Protein AF-A0A397W523-F1 (afdb_monomer_lite)

Radius of gyration: 17.06 Å; chains: 1; bounding box: 21×51×44 Å

Structure (mmCIF, N/CA/C/O backbone):
data_AF-A0A397W523-F1
#
_entry.id   AF-A0A397W523-F1
#
loop_
_atom_site.group_PDB
_atom_site.id
_atom_site.type_symbol
_atom_site.label_atom_id
_atom_site.label_alt_id
_atom_site.label_comp_id
_atom_site.label_asym_id
_atom_site.label_entity_id
_atom_site.label_seq_id
_atom_site.pdbx_PDB_ins_code
_atom_site.Cartn_x
_atom_site.Cartn_y
_atom_site.Cartn_z
_atom_site.occupancy
_atom_site.B_iso_or_equiv
_atom_site.auth_seq_id
_atom_site.auth_comp_id
_atom_site.auth_asym_id
_atom_site.auth_atom_id
_atom_site.pdbx_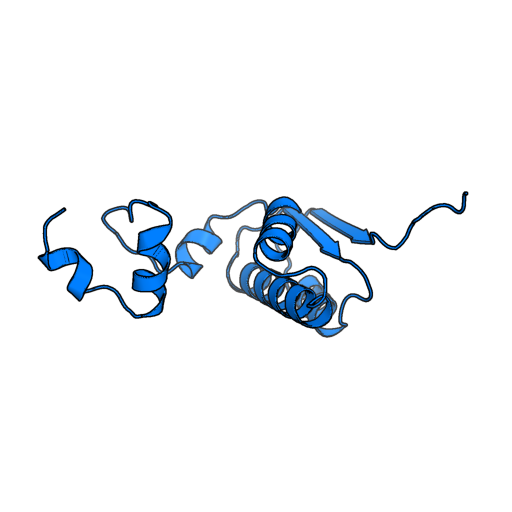PDB_model_num
ATOM 1 N N . MET A 1 1 ? -6.474 32.829 -1.416 1.00 52.38 1 MET A N 1
ATOM 2 C CA . MET A 1 1 ? -5.671 32.139 -0.385 1.00 52.38 1 MET A CA 1
ATOM 3 C C . MET A 1 1 ? -4.584 33.100 0.059 1.00 52.38 1 MET A C 1
ATOM 5 O O . MET A 1 1 ? -3.924 33.659 -0.805 1.00 52.38 1 MET A O 1
ATOM 9 N N . SER A 1 2 ? -4.479 33.400 1.352 1.00 46.62 2 SER A N 1
ATOM 10 C CA . SER A 1 2 ? -3.489 34.346 1.875 1.00 46.62 2 SER A CA 1
ATOM 11 C C . SER A 1 2 ? -2.079 33.748 1.785 1.00 46.62 2 SER A C 1
ATOM 13 O O . SER A 1 2 ? -1.859 32.598 2.157 1.00 46.62 2 SER A O 1
ATOM 15 N N . TYR A 1 3 ? -1.119 34.539 1.300 1.00 51.06 3 TYR A N 1
ATOM 16 C CA . TYR A 1 3 ? 0.283 34.157 1.052 1.00 51.06 3 TYR A CA 1
ATOM 17 C C . TYR A 1 3 ? 1.028 33.577 2.269 1.00 51.06 3 TYR A C 1
ATOM 19 O O . TYR A 1 3 ? 2.071 32.953 2.119 1.00 51.06 3 TYR A O 1
ATOM 27 N N . GLN A 1 4 ? 0.473 33.744 3.467 1.00 55.03 4 GLN A N 1
ATOM 28 C CA . GLN A 1 4 ? 1.054 33.310 4.735 1.00 55.03 4 GLN A CA 1
ATOM 29 C C . GLN A 1 4 ? 0.939 31.794 4.982 1.00 55.03 4 GLN A C 1
ATOM 31 O O . GLN A 1 4 ? 1.660 31.259 5.814 1.00 55.03 4 GLN A O 1
ATOM 36 N N . TYR A 1 5 ? 0.052 31.101 4.257 1.00 57.91 5 TYR A N 1
ATOM 37 C CA . TYR A 1 5 ? -0.195 29.662 4.418 1.00 57.91 5 TYR A CA 1
ATOM 38 C C . TYR A 1 5 ? 0.798 28.778 3.643 1.00 57.91 5 TYR A C 1
ATOM 40 O O . TYR A 1 5 ? 1.108 27.668 4.060 1.00 57.91 5 TYR A O 1
ATOM 48 N N . ILE A 1 6 ? 1.322 29.271 2.516 1.00 55.12 6 ILE A N 1
ATOM 49 C CA . ILE A 1 6 ? 2.213 28.490 1.640 1.00 55.12 6 ILE A CA 1
ATOM 50 C C . ILE A 1 6 ? 3.606 28.342 2.271 1.00 55.12 6 ILE A C 1
ATOM 52 O O . ILE A 1 6 ? 4.236 27.300 2.134 1.00 55.12 6 ILE A O 1
ATOM 56 N N . SER A 1 7 ? 4.068 29.344 3.026 1.00 61.16 7 SER A N 1
ATOM 57 C CA . SER A 1 7 ? 5.392 29.338 3.666 1.00 61.16 7 SER A CA 1
ATOM 58 C C . SER A 1 7 ? 5.520 28.395 4.867 1.00 61.16 7 SER A C 1
ATOM 60 O O . SER A 1 7 ? 6.625 28.205 5.362 1.00 61.16 7 SER A O 1
ATOM 62 N N . THR A 1 8 ? 4.413 27.839 5.368 1.00 65.00 8 THR A N 1
ATOM 63 C CA . THR A 1 8 ? 4.420 26.864 6.473 1.00 65.00 8 THR A CA 1
ATOM 64 C C . THR A 1 8 ? 4.408 25.411 5.999 1.00 65.00 8 THR A C 1
ATOM 66 O O . THR A 1 8 ? 4.456 24.516 6.836 1.00 65.00 8 THR A O 1
ATOM 69 N N . LEU A 1 9 ? 4.326 25.179 4.685 1.00 60.97 9 LEU A N 1
ATOM 70 C CA . LEU A 1 9 ? 4.298 23.844 4.092 1.00 60.97 9 LEU A CA 1
ATOM 71 C C . LEU A 1 9 ? 5.719 23.297 3.935 1.00 60.97 9 LEU A C 1
ATOM 73 O O . LEU A 1 9 ? 6.596 24.008 3.437 1.00 60.97 9 LEU A O 1
ATOM 77 N N . ASN A 1 10 ? 5.932 22.038 4.313 1.00 75.06 10 ASN A N 1
ATOM 78 C CA . ASN A 1 10 ? 7.188 21.338 4.038 1.00 75.06 10 ASN A CA 1
ATOM 79 C C . ASN A 1 10 ? 7.308 20.944 2.551 1.00 75.06 10 ASN A C 1
ATOM 81 O O . ASN A 1 10 ? 6.343 21.039 1.789 1.00 75.06 10 ASN A O 1
ATOM 85 N N . ASP A 1 11 ? 8.494 20.492 2.140 1.00 69.38 11 ASP A N 1
ATOM 86 C CA . ASP A 1 11 ? 8.802 20.186 0.735 1.00 69.38 11 ASP A CA 1
ATOM 87 C C . ASP A 1 11 ? 7.847 19.144 0.117 1.00 69.38 11 ASP A C 1
ATOM 89 O O . ASP A 1 11 ? 7.507 19.228 -1.064 1.00 69.38 11 ASP A O 1
ATOM 93 N N . GLU A 1 12 ? 7.350 18.193 0.916 1.00 60.59 12 GLU A N 1
ATOM 94 C CA . GLU A 1 12 ? 6.394 17.170 0.471 1.00 60.59 12 GLU A CA 1
ATOM 95 C C . GLU A 1 12 ? 4.983 17.752 0.280 1.00 60.59 12 GLU A C 1
ATOM 97 O O . GLU A 1 12 ? 4.271 17.394 -0.657 1.00 60.59 12 GLU A O 1
ATOM 102 N N . GLU A 1 13 ? 4.575 18.683 1.140 1.00 61.44 13 GLU A N 1
ATOM 103 C CA . GLU A 1 13 ? 3.274 19.355 1.077 1.00 61.44 13 GLU A CA 1
ATOM 104 C C . GLU A 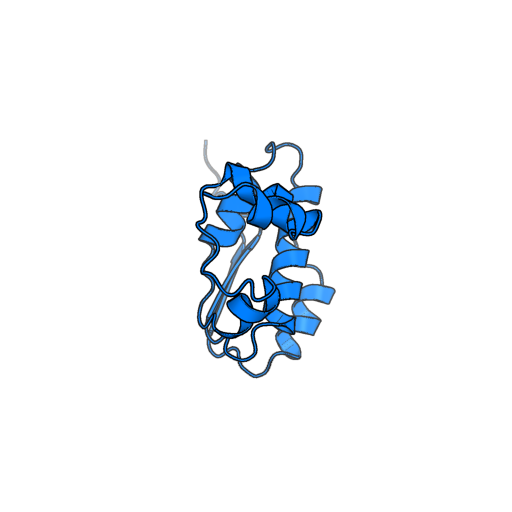1 13 ? 3.206 20.372 -0.068 1.00 61.44 13 GLU A C 1
ATOM 106 O O . GLU A 1 13 ? 2.166 20.514 -0.718 1.00 61.44 13 GLU A O 1
ATOM 111 N N . GLN A 1 14 ? 4.318 21.046 -0.371 1.00 66.06 14 GLN A N 1
ATOM 112 C CA . GLN A 1 14 ? 4.405 21.959 -1.512 1.00 66.06 14 GLN A CA 1
ATOM 113 C C . GLN A 1 14 ? 4.255 21.227 -2.851 1.00 66.06 14 GLN A C 1
ATOM 115 O O . GLN A 1 14 ? 3.646 21.765 -3.780 1.00 66.06 14 GLN A O 1
ATOM 120 N N . ALA A 1 15 ? 4.709 19.972 -2.936 1.00 66.38 15 ALA A N 1
ATOM 121 C CA . ALA A 1 15 ? 4.525 19.130 -4.116 1.00 66.38 15 ALA A CA 1
ATOM 122 C C . ALA A 1 15 ? 3.046 18.794 -4.405 1.00 66.38 15 ALA A C 1
ATOM 124 O O . ALA A 1 15 ? 2.722 18.389 -5.520 1.00 66.38 15 ALA A O 1
ATOM 125 N N . LEU A 1 16 ? 2.134 18.991 -3.439 1.00 58.88 16 LEU A N 1
ATOM 126 C CA . LEU A 1 16 ? 0.704 18.685 -3.582 1.00 58.88 16 LEU A CA 1
ATOM 127 C C . LEU A 1 16 ? -0.145 19.860 -4.109 1.00 58.88 16 LEU A C 1
ATOM 129 O O . LEU A 1 16 ? -1.274 19.653 -4.562 1.00 58.88 16 LEU A O 1
ATOM 133 N N . ILE A 1 17 ? 0.391 21.086 -4.110 1.00 62.09 17 ILE A N 1
ATOM 134 C CA . ILE A 1 17 ? -0.289 22.311 -4.580 1.00 62.09 17 ILE A CA 1
ATOM 135 C C . ILE A 1 17 ? -0.814 22.207 -6.033 1.00 62.09 17 ILE A C 1
ATOM 137 O O . ILE A 1 17 ? -1.945 22.643 -6.282 1.00 62.09 17 ILE A O 1
ATOM 141 N N . PRO A 1 18 ? -0.083 21.611 -7.000 1.00 61.19 18 PRO A N 1
ATOM 142 C CA . PRO A 1 18 ? -0.553 21.482 -8.383 1.00 61.19 18 PRO A CA 1
ATOM 143 C C . PRO A 1 18 ? -1.833 20.647 -8.530 1.00 61.19 18 PRO A C 1
ATOM 145 O O . PRO A 1 18 ? -2.581 20.828 -9.489 1.00 61.19 18 PRO A O 1
ATOM 148 N N . PHE A 1 19 ? -2.125 19.769 -7.565 1.00 61.97 19 PHE A N 1
ATOM 149 C CA . PHE A 1 19 ? -3.253 18.839 -7.623 1.00 61.97 19 PHE A CA 1
ATOM 150 C C . PHE A 1 19 ? -4.587 19.450 -7.155 1.00 61.97 19 PHE A C 1
ATOM 152 O O . PHE A 1 19 ? -5.597 18.750 -7.127 1.00 61.97 19 PHE A O 1
ATOM 159 N N . LYS A 1 20 ? -4.629 20.748 -6.797 1.00 55.59 20 LYS A N 1
ATOM 160 C CA . LYS A 1 20 ? -5.833 21.468 -6.311 1.00 55.59 20 LYS A CA 1
ATOM 161 C C . LYS A 1 20 ? -6.544 20.794 -5.129 1.00 55.59 20 LYS A C 1
ATOM 163 O O . LYS A 1 20 ? -7.731 21.029 -4.893 1.00 55.59 20 LYS A O 1
ATOM 168 N N . ILE A 1 21 ? -5.834 19.972 -4.367 1.00 58.47 21 ILE A N 1
ATOM 169 C CA . ILE A 1 21 ? -6.351 19.437 -3.114 1.00 58.47 21 ILE A CA 1
ATOM 170 C C . ILE A 1 21 ? -6.367 20.620 -2.152 1.00 58.47 21 ILE A C 1
ATOM 172 O O . ILE A 1 21 ? -5.305 21.128 -1.820 1.00 58.47 21 ILE A O 1
ATOM 176 N N . ASN A 1 22 ? -7.546 21.109 -1.753 1.00 53.44 22 ASN A N 1
ATOM 177 C CA . ASN A 1 22 ? -7.638 22.112 -0.692 1.00 53.44 22 ASN A CA 1
ATOM 178 C C . ASN A 1 22 ? -7.202 21.425 0.606 1.00 53.44 22 ASN A C 1
ATOM 180 O O . ASN A 1 22 ? -7.960 20.581 1.101 1.00 53.44 22 ASN A O 1
ATOM 184 N N . PRO A 1 23 ? -6.026 21.742 1.172 1.00 53.06 23 PRO A N 1
ATOM 185 C CA . PRO A 1 23 ? -5.706 21.237 2.487 1.00 53.06 23 PRO A CA 1
ATOM 186 C C . PRO A 1 23 ? -6.732 21.843 3.445 1.00 53.06 23 PRO A C 1
ATOM 188 O O . PRO A 1 23 ? -6.827 23.059 3.620 1.00 53.06 23 PRO A O 1
ATOM 191 N N . LEU A 1 24 ? -7.580 20.985 4.014 1.00 54.22 24 LEU A N 1
ATOM 192 C CA . LEU A 1 24 ? -8.413 21.352 5.151 1.00 54.22 24 LEU A CA 1
ATOM 193 C C . LEU A 1 24 ? -7.495 22.015 6.187 1.00 54.22 24 LEU A C 1
ATOM 195 O O . LEU A 1 24 ? -6.372 21.553 6.375 1.00 54.22 24 LEU A O 1
ATOM 199 N N . ASN A 1 25 ? -7.964 23.083 6.845 1.00 52.31 25 ASN A N 1
ATOM 200 C CA . ASN A 1 25 ? -7.213 23.968 7.764 1.00 52.31 25 ASN A CA 1
ATOM 201 C C . ASN A 1 25 ? -6.415 23.276 8.897 1.00 52.31 25 ASN A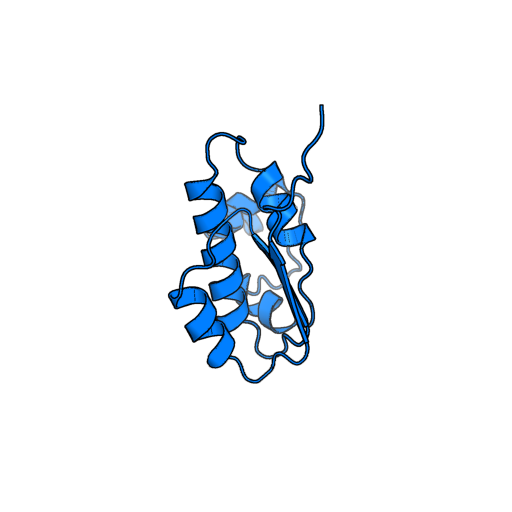 C 1
ATOM 203 O O . ASN A 1 25 ? -5.748 23.945 9.678 1.00 52.31 25 ASN A O 1
ATOM 207 N N . TYR A 1 26 ? -6.456 21.951 8.978 1.00 55.62 26 TYR A N 1
ATOM 208 C CA . TYR A 1 26 ? -5.590 21.115 9.783 1.00 55.62 26 TYR A CA 1
ATOM 209 C C . TYR A 1 26 ? -4.823 20.188 8.842 1.00 55.62 26 TYR A C 1
ATOM 211 O O . TYR A 1 26 ? -5.335 19.142 8.428 1.00 55.62 26 TYR A O 1
ATOM 219 N N . ILE A 1 27 ? -3.596 20.577 8.491 1.00 57.75 27 ILE A N 1
ATOM 220 C CA . ILE A 1 27 ? -2.673 19.684 7.793 1.00 57.75 27 ILE A CA 1
ATOM 221 C C . ILE A 1 27 ? -2.246 18.628 8.800 1.00 57.75 27 ILE A C 1
ATOM 223 O O . ILE A 1 27 ? -1.284 18.758 9.550 1.00 57.75 27 ILE A O 1
ATOM 227 N N . LYS A 1 28 ? -3.058 17.585 8.863 1.00 59.31 28 LYS A N 1
ATOM 228 C CA . LYS A 1 28 ? -2.621 16.305 9.359 1.00 59.31 28 LYS A CA 1
ATOM 229 C C . LYS A 1 28 ? -1.651 15.749 8.324 1.00 59.31 28 LYS A C 1
ATOM 231 O O . LYS A 1 28 ? -1.972 15.795 7.132 1.00 59.31 28 LYS A O 1
ATOM 23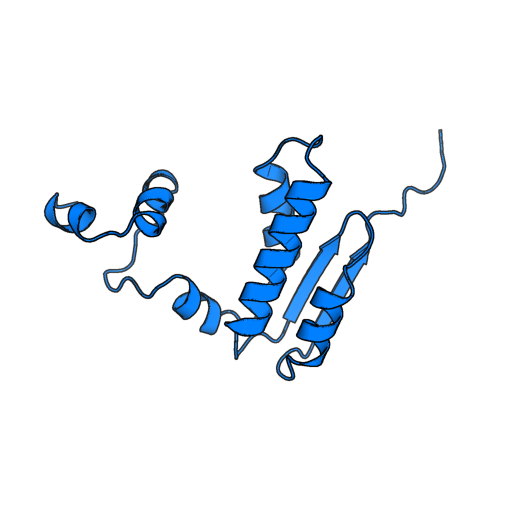6 N N . PRO A 1 29 ? -0.490 15.228 8.726 1.00 64.44 29 PRO A N 1
ATOM 237 C CA . PRO A 1 29 ? 0.402 14.595 7.774 1.00 64.44 29 PRO A CA 1
ATOM 238 C C . PRO A 1 29 ? -0.339 13.498 7.003 1.00 64.44 29 PRO A C 1
ATOM 240 O O . PRO A 1 29 ? -1.257 12.875 7.543 1.00 64.44 29 PRO A O 1
ATOM 243 N N . LEU A 1 30 ? 0.051 13.225 5.757 1.00 62.53 30 LEU A N 1
ATOM 244 C CA . LEU A 1 30 ? -0.629 12.252 4.887 1.00 62.53 30 LEU A CA 1
ATOM 245 C C . LEU A 1 30 ? -0.889 10.907 5.600 1.00 62.53 30 LEU A C 1
ATOM 247 O O . LEU A 1 30 ? -1.948 10.294 5.451 1.00 62.53 30 LEU A O 1
ATOM 251 N N . PHE A 1 31 ? 0.038 10.494 6.469 1.00 61.72 31 PHE A N 1
ATOM 252 C CA . PHE A 1 31 ? -0.084 9.293 7.291 1.00 61.72 31 PHE A CA 1
ATOM 253 C C . PHE A 1 31 ? -1.264 9.308 8.278 1.00 61.72 31 PHE A C 1
ATOM 255 O O . PHE A 1 31 ? -1.864 8.260 8.523 1.00 61.72 31 PHE A O 1
ATOM 262 N N . GLU A 1 32 ? -1.662 10.459 8.814 1.00 67.88 32 GLU A N 1
ATOM 263 C CA . GLU A 1 32 ? -2.850 10.564 9.663 1.00 67.88 32 GLU A CA 1
ATOM 264 C C . GLU A 1 32 ? -4.135 10.356 8.858 1.00 67.88 32 GLU A C 1
ATOM 266 O O . GLU A 1 32 ? -5.040 9.675 9.340 1.00 67.88 32 GLU A O 1
ATOM 271 N N . TYR A 1 33 ? -4.209 10.851 7.620 1.00 70.25 33 TYR A N 1
ATOM 272 C CA . TYR A 1 33 ? -5.359 10.589 6.751 1.00 70.25 33 TYR A CA 1
ATOM 273 C C . TYR A 1 33 ? -5.475 9.103 6.408 1.00 70.25 33 TYR A C 1
ATOM 275 O O . TYR A 1 33 ? -6.564 8.535 6.500 1.00 70.25 33 TYR A O 1
ATOM 283 N N . THR A 1 34 ? -4.345 8.437 6.141 1.00 72.88 34 THR A N 1
ATOM 284 C CA . THR A 1 34 ? -4.346 6.985 5.890 1.00 72.88 34 THR A CA 1
ATOM 285 C C . THR A 1 34 ? -4.841 6.166 7.086 1.00 72.88 34 THR A C 1
ATOM 287 O O . THR A 1 34 ? -5.388 5.082 6.908 1.00 72.88 34 THR A O 1
ATOM 290 N N . SER A 1 35 ? -4.752 6.692 8.314 1.00 76.12 35 SER A N 1
ATOM 291 C CA . SER A 1 35 ? -5.267 6.000 9.506 1.00 76.12 35 SER A CA 1
ATOM 292 C C . SER A 1 35 ? -6.794 5.828 9.507 1.00 76.12 35 SER A C 1
ATOM 294 O O . SER A 1 35 ? -7.314 4.928 10.176 1.00 76.12 35 SER A O 1
ATOM 296 N N . TYR A 1 36 ? -7.513 6.665 8.750 1.00 80.94 36 TYR A N 1
ATOM 297 C CA . TYR A 1 36 ? -8.961 6.573 8.563 1.00 80.94 36 TYR A CA 1
ATOM 298 C C . TYR A 1 36 ? -9.349 5.683 7.380 1.00 80.94 36 TYR A C 1
ATOM 300 O O . TYR A 1 36 ? -10.512 5.294 7.277 1.00 80.94 36 TYR A O 1
ATOM 308 N N . THR A 1 37 ? -8.397 5.336 6.510 1.00 85.56 37 THR A N 1
ATOM 309 C CA . THR A 1 37 ? -8.646 4.498 5.341 1.00 85.56 37 THR A CA 1
ATOM 310 C C . THR A 1 37 ? -9.041 3.091 5.775 1.00 85.56 37 THR A C 1
ATOM 312 O O . THR A 1 37 ? -8.280 2.377 6.429 1.00 85.56 37 THR A O 1
ATOM 315 N N . THR A 1 38 ? -10.251 2.684 5.397 1.00 89.62 38 THR A N 1
ATOM 316 C CA . THR A 1 38 ? -10.783 1.340 5.664 1.00 89.62 38 THR A CA 1
ATOM 317 C C . THR A 1 38 ? -10.661 0.409 4.466 1.00 89.62 38 THR A C 1
ATOM 319 O O . THR A 1 38 ? -10.637 -0.810 4.639 1.00 89.62 38 THR A O 1
ATOM 322 N N . SER A 1 39 ? -10.565 0.974 3.262 1.00 88.56 39 SER A N 1
ATOM 323 C CA . SER A 1 39 ? -10.519 0.238 2.007 1.00 88.56 39 SER A CA 1
ATOM 324 C C . SER A 1 39 ? -9.582 0.917 1.020 1.00 88.56 39 SER A C 1
ATOM 326 O O . SER A 1 39 ? -9.670 2.127 0.822 1.00 88.56 39 SER A O 1
ATOM 328 N N . VAL A 1 40 ? -8.725 0.130 0.373 1.00 88.00 40 VAL A N 1
ATOM 329 C CA . VAL A 1 40 ? -7.907 0.558 -0.767 1.00 88.00 40 VAL A CA 1
ATOM 330 C C . VAL A 1 40 ? -8.168 -0.394 -1.926 1.00 88.00 40 VAL A C 1
ATOM 332 O O . VAL A 1 40 ? -8.005 -1.606 -1.787 1.00 88.00 40 VAL A O 1
ATOM 335 N N . GLY A 1 41 ? -8.618 0.163 -3.050 1.00 88.00 41 GLY A N 1
ATOM 336 C CA . GLY A 1 41 ? -8.850 -0.571 -4.293 1.00 88.00 41 GLY A CA 1
ATOM 337 C C . GLY A 1 41 ? -7.635 -0.545 -5.222 1.00 88.00 41 GLY A C 1
ATOM 338 O O . GLY A 1 41 ? -6.708 0.241 -5.018 1.00 88.00 41 GLY A O 1
ATOM 339 N N . TYR A 1 42 ? -7.687 -1.344 -6.291 1.00 82.75 42 TYR A N 1
ATOM 340 C CA . TYR A 1 42 ? -6.621 -1.404 -7.298 1.00 82.75 42 TYR A CA 1
ATOM 341 C C . TYR A 1 42 ? -6.403 -0.067 -8.030 1.00 82.75 42 TYR A C 1
ATOM 343 O O . TYR A 1 42 ? -5.286 0.202 -8.454 1.00 82.75 42 TYR A O 1
ATOM 351 N N . TYR A 1 43 ? -7.412 0.814 -8.088 1.00 86.44 43 TYR A N 1
ATOM 352 C CA . TYR A 1 43 ? -7.314 2.134 -8.731 1.00 86.44 43 TYR A CA 1
ATOM 353 C C . TYR A 1 43 ? -6.171 3.009 -8.202 1.00 86.44 43 TYR A C 1
ATOM 355 O O . TYR A 1 43 ? -5.603 3.789 -8.957 1.00 86.44 43 TYR A O 1
ATOM 363 N N . LEU A 1 44 ? -5.804 2.882 -6.917 1.00 84.38 44 LEU A N 1
ATOM 364 C CA . LEU A 1 44 ? -4.658 3.619 -6.372 1.00 84.38 44 LEU A CA 1
ATOM 365 C C . LEU A 1 44 ? -3.352 3.203 -7.060 1.00 84.38 44 LEU A C 1
ATOM 367 O O . LEU A 1 44 ? -2.466 4.023 -7.257 1.00 84.38 44 LEU A O 1
ATOM 371 N N . LEU A 1 45 ? -3.228 1.921 -7.397 1.00 82.56 45 LEU A N 1
ATOM 372 C CA . LEU A 1 45 ? -2.034 1.344 -8.006 1.00 82.56 45 LEU A CA 1
ATOM 373 C C . LEU A 1 45 ? -2.057 1.473 -9.530 1.00 82.56 45 LEU A C 1
ATOM 375 O O . LEU A 1 45 ? -0.987 1.574 -10.127 1.00 82.56 45 LEU A O 1
ATOM 379 N N . ASP A 1 46 ? -3.242 1.499 -10.142 1.00 84.06 46 ASP A N 1
ATOM 380 C CA . ASP A 1 46 ? -3.420 1.866 -11.551 1.00 84.06 46 ASP A CA 1
ATOM 381 C C . ASP A 1 46 ? -3.006 3.333 -11.761 1.00 84.06 46 ASP A C 1
ATOM 383 O O . ASP A 1 46 ? -2.183 3.614 -12.621 1.00 84.06 46 ASP A O 1
ATOM 387 N N . GLY A 1 47 ? -3.412 4.247 -10.870 1.00 85.62 47 GLY A N 1
ATOM 388 C CA . GLY A 1 47 ? -2.979 5.648 -10.934 1.00 85.62 47 GLY A CA 1
ATOM 389 C C . GLY A 1 47 ? -1.465 5.850 -10.779 1.00 85.62 47 GLY A C 1
ATOM 390 O O . GLY A 1 47 ? -0.923 6.826 -11.281 1.00 85.62 47 GLY A O 1
ATOM 391 N N . VAL A 1 48 ? -0.749 4.926 -10.120 1.00 84.88 48 VAL A N 1
ATOM 392 C CA . VAL A 1 48 ? 0.728 4.935 -10.116 1.00 84.88 48 VAL A CA 1
ATOM 393 C C . VAL A 1 48 ? 1.269 4.613 -11.503 1.00 84.88 48 VAL A C 1
ATOM 395 O O . VAL A 1 48 ? 2.248 5.218 -11.911 1.00 84.88 48 VAL A O 1
ATOM 398 N N . GLN A 1 49 ? 0.656 3.678 -12.223 1.00 84.31 49 GLN A N 1
ATOM 399 C CA . GLN A 1 49 ? 1.073 3.346 -13.582 1.00 84.31 49 GLN A CA 1
ATOM 400 C C . GLN A 1 49 ? 0.781 4.492 -14.549 1.00 84.31 49 GLN A C 1
ATOM 402 O O . GLN A 1 49 ? 1.650 4.808 -15.345 1.00 84.31 49 GLN A O 1
ATOM 407 N N . ASP A 1 50 ? -0.345 5.192 -14.397 1.00 85.62 50 ASP A N 1
ATOM 408 C CA . ASP A 1 50 ? -0.660 6.379 -15.209 1.00 85.62 50 ASP A CA 1
ATOM 409 C C . ASP A 1 50 ? 0.352 7.530 -15.025 1.00 85.62 50 ASP A C 1
ATOM 411 O O . ASP A 1 50 ? 0.489 8.394 -15.890 1.00 85.62 50 ASP A O 1
ATOM 415 N N . LEU A 1 51 ? 1.055 7.570 -13.885 1.00 86.38 51 LEU A N 1
ATOM 416 C CA . LEU A 1 51 ? 2.060 8.592 -13.575 1.00 86.38 51 LEU A CA 1
ATOM 417 C C . LEU A 1 51 ? 3.432 8.323 -14.208 1.00 86.38 51 LEU A C 1
ATOM 419 O O . LEU A 1 51 ? 4.258 9.237 -14.249 1.00 86.38 51 LEU A O 1
ATOM 423 N N . PHE A 1 52 ? 3.699 7.100 -14.665 1.00 82.50 52 PHE A N 1
ATOM 424 C CA . PHE A 1 52 ? 5.006 6.691 -15.179 1.00 82.50 52 PHE A CA 1
ATOM 425 C C . PHE A 1 52 ? 4.888 6.124 -16.595 1.00 82.50 52 PHE A C 1
ATOM 427 O O . PHE A 1 52 ? 3.824 5.704 -17.034 1.00 82.50 52 PHE A O 1
ATOM 434 N N . SER A 1 53 ? 5.996 6.133 -17.334 1.00 77.44 53 SER A N 1
ATOM 435 C CA . SER A 1 53 ? 6.032 5.512 -18.658 1.00 77.44 53 SER A CA 1
ATOM 436 C C . SER A 1 53 ? 6.001 3.981 -18.535 1.00 77.44 53 SER A C 1
ATOM 438 O O . SER A 1 53 ? 6.509 3.428 -17.558 1.00 77.44 53 SER A O 1
ATOM 440 N N . GLU A 1 54 ? 5.415 3.277 -19.510 1.00 68.06 54 GLU A N 1
ATOM 441 C CA . GLU A 1 54 ? 5.284 1.806 -19.469 1.00 68.06 54 GLU A CA 1
ATOM 442 C C . GLU A 1 54 ? 6.640 1.074 -19.402 1.00 68.06 54 GLU A C 1
ATOM 444 O O . GLU A 1 54 ? 6.721 -0.035 -18.870 1.00 68.06 54 GLU A O 1
ATOM 449 N N . GLU A 1 55 ? 7.719 1.715 -19.864 1.00 71.00 55 GLU A N 1
ATOM 450 C CA . GLU A 1 55 ? 9.086 1.176 -19.845 1.00 71.00 55 GLU A CA 1
ATOM 451 C C . GLU A 1 55 ? 9.675 1.069 -18.422 1.00 71.00 55 GLU A C 1
ATOM 453 O O . GLU A 1 55 ? 10.638 0.336 -18.188 1.00 71.00 55 GLU A O 1
ATOM 458 N N . ASP A 1 56 ? 9.056 1.722 -17.434 1.00 78.69 56 ASP A N 1
ATOM 459 C CA . ASP A 1 56 ? 9.535 1.803 -16.053 1.00 78.69 56 ASP A CA 1
ATOM 460 C C . ASP A 1 56 ? 8.900 0.751 -15.122 1.00 78.69 56 ASP A C 1
ATOM 462 O O . ASP A 1 56 ? 8.719 0.978 -13.921 1.00 78.69 56 ASP A O 1
ATOM 466 N N . THR A 1 57 ? 8.569 -0.440 -15.630 1.00 77.44 57 THR A N 1
ATOM 467 C CA . THR A 1 57 ? 7.804 -1.473 -14.897 1.00 77.44 57 THR A CA 1
ATOM 468 C C . THR A 1 57 ? 8.413 -1.835 -13.532 1.00 77.44 57 THR A C 1
ATOM 470 O O . THR A 1 57 ? 7.702 -2.017 -12.539 1.00 77.44 57 THR A O 1
ATOM 473 N N . ILE A 1 58 ? 9.747 -1.911 -13.435 1.00 79.62 58 ILE A N 1
ATOM 474 C CA . ILE A 1 58 ? 10.455 -2.194 -12.170 1.00 79.62 58 ILE A CA 1
ATOM 475 C C . ILE A 1 58 ? 10.238 -1.062 -11.160 1.00 79.62 58 ILE A C 1
ATOM 477 O O . ILE A 1 58 ? 10.027 -1.312 -9.966 1.00 79.62 58 ILE A O 1
ATOM 481 N N . PHE A 1 59 ? 10.295 0.182 -11.632 1.00 82.19 59 PHE A N 1
ATOM 482 C CA . PHE A 1 59 ? 10.127 1.366 -10.805 1.00 82.19 59 PHE A CA 1
ATOM 483 C C . PHE A 1 59 ? 8.672 1.515 -10.350 1.00 82.19 59 PHE A C 1
ATOM 485 O O . PHE A 1 59 ? 8.427 1.653 -9.150 1.00 82.19 59 PHE A O 1
ATOM 492 N N . ILE A 1 60 ? 7.709 1.350 -11.262 1.00 83.81 60 ILE A N 1
ATOM 493 C CA . ILE A 1 60 ? 6.270 1.314 -10.961 1.00 83.81 60 ILE A CA 1
ATOM 494 C C . ILE A 1 60 ? 5.991 0.283 -9.866 1.00 83.81 60 ILE A C 1
ATOM 496 O O . ILE A 1 60 ? 5.381 0.594 -8.839 1.00 83.81 60 ILE A O 1
ATOM 500 N N . ASN A 1 61 ? 6.529 -0.929 -10.008 1.00 79.56 61 ASN A N 1
ATOM 501 C CA . ASN A 1 61 ? 6.381 -1.975 -9.003 1.00 79.56 61 ASN A CA 1
ATOM 502 C C . ASN A 1 61 ? 7.047 -1.642 -7.664 1.00 79.56 61 ASN A C 1
ATOM 504 O O . ASN A 1 61 ? 6.561 -2.049 -6.601 1.00 79.56 61 ASN A O 1
ATOM 508 N N . ALA A 1 62 ? 8.149 -0.890 -7.665 1.00 82.62 62 ALA A N 1
ATOM 509 C CA . ALA A 1 62 ? 8.771 -0.393 -6.443 1.00 82.62 62 ALA A CA 1
ATOM 510 C C . ALA A 1 62 ? 7.924 0.658 -5.729 1.00 82.62 62 ALA A C 1
ATOM 512 O O . ALA A 1 62 ? 7.771 0.569 -4.504 1.00 82.62 62 ALA A O 1
ATOM 513 N N . VAL A 1 63 ? 7.317 1.579 -6.473 1.00 85.19 63 VAL A N 1
ATOM 514 C CA . VAL A 1 63 ? 6.390 2.574 -5.929 1.00 85.19 63 VAL A CA 1
ATOM 515 C C . VAL A 1 63 ? 5.138 1.887 -5.381 1.00 85.19 63 VAL A C 1
ATOM 517 O O . VAL A 1 63 ? 4.811 2.077 -4.208 1.00 85.19 63 VAL A O 1
ATOM 520 N N . ARG A 1 64 ? 4.507 0.990 -6.154 1.00 84.12 64 ARG A N 1
ATOM 521 C CA . ARG A 1 64 ? 3.351 0.182 -5.717 1.00 84.12 64 ARG A CA 1
ATOM 522 C C . ARG A 1 64 ? 3.646 -0.587 -4.426 1.00 84.12 64 ARG A C 1
ATOM 524 O O . ARG A 1 64 ? 2.904 -0.466 -3.452 1.00 84.12 64 ARG A O 1
ATOM 531 N N . CYS A 1 65 ? 4.764 -1.320 -4.368 1.00 81.12 65 CYS A N 1
ATOM 532 C CA . CYS A 1 65 ? 5.183 -2.043 -3.159 1.00 81.12 65 CYS A CA 1
ATOM 533 C C . CYS A 1 65 ? 5.380 -1.111 -1.955 1.00 81.12 65 CYS A C 1
ATOM 535 O O . CYS A 1 65 ? 5.003 -1.459 -0.834 1.00 81.12 65 CYS A O 1
ATOM 537 N N . SER A 1 66 ? 5.982 0.059 -2.171 1.00 84.50 66 SER A N 1
ATOM 538 C CA . SER A 1 66 ? 6.248 1.029 -1.105 1.00 84.50 66 SER A CA 1
ATOM 539 C C . SER A 1 66 ? 4.956 1.636 -0.562 1.00 84.50 66 SER A C 1
ATOM 541 O O . SER A 1 66 ? 4.800 1.728 0.655 1.00 84.50 66 SER A O 1
ATOM 543 N N . LEU A 1 67 ? 4.000 1.956 -1.437 1.00 85.69 67 LEU A N 1
ATOM 544 C CA . LEU A 1 67 ? 2.678 2.459 -1.058 1.00 85.69 67 LEU A CA 1
ATOM 545 C C . LEU A 1 67 ? 1.874 1.419 -0.287 1.00 85.69 67 LEU A C 1
ATOM 547 O O . LEU A 1 67 ? 1.366 1.722 0.790 1.00 85.69 67 LEU A O 1
ATOM 551 N N . VAL A 1 68 ? 1.819 0.179 -0.785 1.00 84.19 68 VAL A N 1
ATOM 552 C CA . VAL A 1 68 ? 1.192 -0.938 -0.065 1.00 84.19 68 VAL A CA 1
ATOM 553 C C . VAL A 1 68 ? 1.815 -1.067 1.319 1.00 84.19 68 VAL A C 1
ATOM 555 O O . VAL A 1 68 ? 1.105 -1.084 2.319 1.00 84.19 68 VAL A O 1
ATOM 558 N N . LYS A 1 69 ? 3.147 -1.087 1.413 1.00 83.00 69 LYS A N 1
ATOM 559 C CA . LYS A 1 69 ? 3.833 -1.202 2.700 1.00 83.00 69 LYS A CA 1
ATOM 560 C C . LYS A 1 69 ? 3.519 -0.038 3.640 1.00 83.00 69 LYS A C 1
ATOM 562 O O . LYS A 1 69 ? 3.324 -0.262 4.834 1.00 83.00 69 LYS A O 1
ATOM 567 N N . MET A 1 70 ? 3.493 1.188 3.126 1.00 84.62 70 MET A N 1
ATOM 568 C CA . MET A 1 70 ? 3.131 2.369 3.903 1.00 84.62 70 MET A CA 1
ATOM 569 C C . MET A 1 70 ? 1.712 2.219 4.456 1.00 84.62 70 MET A C 1
ATOM 571 O O . MET A 1 70 ? 1.539 2.299 5.669 1.00 84.62 70 MET A O 1
ATOM 575 N N . LEU A 1 71 ? 0.739 1.895 3.598 1.00 84.31 71 LEU A N 1
ATOM 576 C CA . LEU A 1 71 ? -0.656 1.672 3.978 1.00 84.31 71 LEU A CA 1
ATOM 577 C C . LEU A 1 71 ? -0.782 0.583 5.045 1.00 84.31 71 LEU A C 1
ATOM 579 O O . LEU A 1 71 ? -1.450 0.802 6.051 1.00 84.31 71 LEU A O 1
ATOM 583 N N . LEU A 1 72 ? -0.087 -0.545 4.880 1.00 82.50 72 LEU A N 1
ATOM 584 C CA . LEU A 1 72 ? -0.066 -1.635 5.858 1.00 82.50 72 LEU A CA 1
ATOM 585 C C . LEU A 1 72 ? 0.498 -1.210 7.217 1.00 82.50 72 LEU A C 1
ATOM 587 O O . LEU A 1 72 ? 0.050 -1.719 8.242 1.00 82.50 72 LEU A O 1
ATOM 591 N N . ARG A 1 73 ? 1.468 -0.290 7.247 1.00 81.50 73 ARG A N 1
ATOM 592 C CA . ARG A 1 73 ? 2.065 0.215 8.492 1.00 81.50 73 ARG A CA 1
ATOM 593 C C . ARG A 1 73 ? 1.210 1.273 9.179 1.00 81.50 73 ARG A C 1
ATOM 595 O O . ARG A 1 73 ? 1.155 1.296 10.406 1.00 81.50 73 ARG A O 1
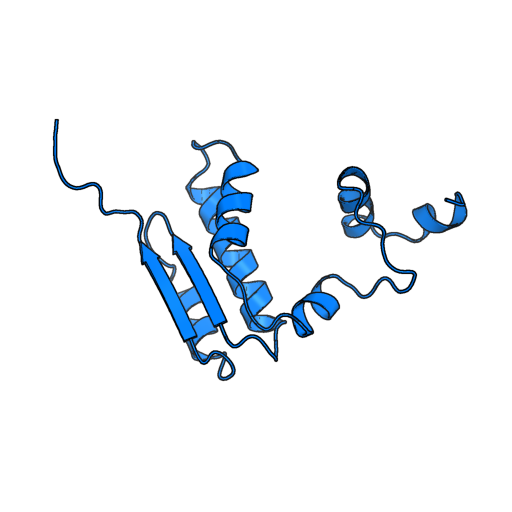ATOM 602 N N . THR A 1 74 ? 0.622 2.193 8.419 1.00 80.44 74 THR A N 1
ATOM 603 C CA . THR A 1 74 ? -0.028 3.393 8.971 1.00 80.44 74 THR A CA 1
ATOM 604 C C . THR A 1 74 ? -1.533 3.223 9.153 1.00 80.44 74 THR A C 1
ATOM 606 O O . THR A 1 74 ? -2.117 3.802 10.072 1.00 80.44 74 THR A O 1
ATOM 609 N N . SER A 1 75 ? -2.169 2.390 8.330 1.00 82.69 75 SER A N 1
ATOM 610 C CA . SER A 1 75 ? -3.626 2.276 8.263 1.00 82.69 75 SER A CA 1
ATOM 611 C C . SER A 1 75 ? -4.140 1.223 9.245 1.00 82.69 75 SER A C 1
ATOM 613 O O . SER A 1 75 ? -4.463 0.096 8.881 1.00 82.69 75 SER A O 1
ATOM 615 N N . ARG A 1 76 ? -4.255 1.598 10.524 1.00 81.81 76 ARG A N 1
ATOM 616 C CA . ARG A 1 76 ? -4.739 0.713 11.611 1.00 81.81 76 ARG A CA 1
ATOM 617 C C . ARG A 1 76 ? -6.199 0.264 11.468 1.00 81.81 76 ARG A C 1
ATOM 619 O O . ARG A 1 76 ? -6.663 -0.565 12.242 1.00 81.81 76 ARG A O 1
ATOM 626 N N . LYS A 1 77 ? -6.950 0.871 10.550 1.00 86.75 77 LYS A N 1
ATOM 627 C CA . LYS A 1 77 ? -8.360 0.558 10.280 1.00 86.75 77 LYS A CA 1
ATOM 628 C C . LYS A 1 77 ? -8.567 -0.068 8.905 1.00 86.75 77 LYS A C 1
ATOM 630 O O . LYS A 1 77 ? -9.718 -0.275 8.521 1.00 86.75 77 LYS A O 1
ATOM 635 N N . LEU A 1 78 ? -7.488 -0.358 8.176 1.00 88.00 78 LEU A N 1
ATOM 636 C CA . LEU A 1 78 ? -7.566 -0.954 6.851 1.00 88.00 78 LEU A CA 1
ATOM 637 C C . LEU A 1 78 ? -8.099 -2.379 6.976 1.00 88.00 78 LEU A C 1
ATOM 639 O O . LEU A 1 78 ? -7.463 -3.232 7.594 1.00 88.00 78 LEU A O 1
ATOM 643 N N . LYS A 1 79 ? -9.283 -2.603 6.405 1.00 90.50 79 LYS A N 1
ATOM 644 C CA . LYS A 1 79 ? -9.979 -3.894 6.389 1.00 90.50 79 LYS A CA 1
ATOM 645 C C . LYS A 1 79 ? -9.900 -4.554 5.024 1.00 90.50 79 LYS A C 1
ATOM 647 O O . LYS A 1 79 ? -9.781 -5.771 4.954 1.00 90.50 79 LYS A O 1
ATOM 652 N N . ASN A 1 80 ? -9.962 -3.751 3.966 1.00 89.19 80 ASN A N 1
ATOM 653 C CA . ASN A 1 80 ? -9.995 -4.233 2.595 1.00 89.19 80 ASN A CA 1
ATOM 654 C C . ASN A 1 80 ? -8.798 -3.676 1.830 1.00 89.19 80 ASN A C 1
ATOM 656 O O . ASN A 1 80 ? -8.598 -2.461 1.778 1.00 89.19 80 ASN A O 1
ATOM 660 N N . LEU A 1 81 ? -8.018 -4.559 1.222 1.00 87.56 81 LEU A N 1
ATOM 661 C CA . LEU A 1 81 ? -6.885 -4.184 0.392 1.00 87.56 81 LEU A CA 1
ATOM 662 C C . LEU A 1 81 ? -6.932 -4.997 -0.899 1.00 87.56 81 LEU A C 1
ATOM 664 O O . LEU A 1 81 ? -6.841 -6.221 -0.873 1.00 87.56 81 LEU A O 1
ATOM 668 N N . THR A 1 82 ? -7.103 -4.310 -2.024 1.00 87.19 82 THR A N 1
ATOM 669 C CA . THR A 1 82 ? -7.023 -4.908 -3.359 1.00 87.19 82 THR A CA 1
ATOM 670 C C . THR A 1 82 ? -5.753 -4.425 -4.028 1.00 87.19 82 THR A C 1
ATOM 672 O O . THR A 1 82 ? -5.544 -3.220 -4.173 1.00 87.19 82 THR A O 1
ATOM 675 N N . ILE A 1 83 ? -4.897 -5.366 -4.400 1.00 82.94 83 ILE A N 1
ATOM 676 C CA . ILE A 1 83 ? -3.586 -5.100 -4.970 1.00 82.94 83 ILE A CA 1
ATOM 677 C C . ILE A 1 83 ? -3.516 -5.786 -6.323 1.00 82.94 83 ILE A C 1
ATOM 679 O O . ILE A 1 83 ? -3.867 -6.956 -6.446 1.00 82.94 83 ILE A O 1
ATOM 683 N N . ARG A 1 84 ? -3.034 -5.062 -7.324 1.00 79.94 84 ARG A N 1
ATOM 684 C CA . ARG A 1 84 ? -2.793 -5.599 -8.653 1.00 79.94 84 ARG A CA 1
ATOM 685 C C . ARG A 1 84 ? -1.313 -5.470 -8.968 1.00 79.94 84 ARG A C 1
ATOM 687 O O . ARG A 1 84 ? -0.742 -4.396 -8.772 1.00 79.94 84 ARG A O 1
ATOM 694 N N . PHE A 1 85 ? -0.710 -6.563 -9.415 1.00 73.06 85 PHE A N 1
ATOM 695 C CA . PHE A 1 85 ? 0.685 -6.589 -9.830 1.00 73.06 85 PHE A CA 1
ATOM 696 C C . PHE A 1 85 ? 0.825 -7.187 -11.225 1.00 73.06 85 PHE A C 1
ATOM 698 O O . PHE A 1 85 ? 0.168 -8.160 -11.594 1.00 73.06 85 PHE A O 1
ATOM 705 N N . ASP A 1 86 ? 1.739 -6.592 -11.965 1.00 69.50 86 ASP A N 1
ATOM 706 C CA . ASP A 1 86 ? 2.383 -7.091 -13.163 1.00 69.50 86 ASP A CA 1
ATOM 707 C C . ASP A 1 86 ? 3.699 -7.762 -12.736 1.00 69.50 86 ASP A C 1
ATOM 709 O O . ASP A 1 86 ? 4.759 -7.140 -12.673 1.00 69.50 86 ASP A O 1
ATOM 713 N N . GLY A 1 87 ? 3.626 -9.040 -12.343 1.00 65.50 87 GLY A N 1
ATOM 714 C CA . GLY A 1 87 ? 4.799 -9.833 -11.956 1.00 65.50 87 GLY A CA 1
ATOM 715 C C . GLY A 1 87 ? 4.837 -10.308 -10.500 1.00 65.50 87 GLY A C 1
ATOM 716 O O . GLY A 1 87 ? 3.816 -10.522 -9.847 1.00 65.50 87 GLY A O 1
ATOM 717 N N . VAL A 1 88 ? 6.048 -10.580 -9.999 1.00 63.25 88 VAL A N 1
ATOM 718 C CA . VAL A 1 88 ? 6.244 -11.294 -8.726 1.00 63.25 88 VAL A CA 1
ATOM 719 C C . VAL A 1 88 ? 6.096 -10.354 -7.532 1.00 63.25 88 VAL A C 1
ATOM 721 O O . VAL A 1 88 ? 6.848 -9.391 -7.362 1.00 63.25 88 VAL A O 1
ATOM 724 N N . ILE A 1 89 ? 5.175 -10.694 -6.633 1.00 65.94 89 ILE A N 1
ATOM 725 C CA . ILE A 1 89 ? 5.047 -10.038 -5.331 1.00 65.94 89 ILE A CA 1
ATOM 726 C C . ILE A 1 89 ? 6.285 -10.353 -4.507 1.00 65.94 89 ILE A C 1
ATOM 728 O O . ILE A 1 89 ? 6.572 -11.507 -4.202 1.00 65.94 89 ILE A O 1
ATOM 732 N N . ARG A 1 90 ? 7.019 -9.314 -4.107 1.00 65.75 90 ARG A N 1
ATOM 733 C CA . ARG A 1 90 ? 8.204 -9.491 -3.265 1.00 65.75 90 ARG A CA 1
ATOM 734 C C . ARG A 1 90 ? 7.814 -10.069 -1.902 1.00 65.75 90 ARG A C 1
ATOM 736 O O . ARG A 1 90 ? 6.971 -9.498 -1.210 1.00 65.75 90 ARG A O 1
ATOM 743 N N . ASP A 1 91 ? 8.538 -11.098 -1.458 1.00 65.69 91 ASP A N 1
ATOM 744 C CA . ASP A 1 91 ? 8.418 -11.747 -0.137 1.00 65.69 91 ASP A CA 1
ATOM 745 C C . ASP A 1 91 ? 8.290 -10.768 1.038 1.00 65.69 91 ASP A C 1
ATOM 747 O O . ASP A 1 91 ? 7.613 -11.028 2.034 1.00 65.69 91 ASP A O 1
ATOM 751 N N . LYS A 1 92 ? 8.953 -9.611 0.940 1.00 68.31 92 LYS A N 1
ATOM 752 C CA . LYS A 1 92 ? 8.915 -8.573 1.973 1.00 68.31 92 LYS A CA 1
ATOM 753 C C . LYS A 1 92 ? 7.521 -7.956 2.132 1.00 68.31 92 LYS A C 1
ATOM 755 O O . LYS A 1 92 ? 7.141 -7.651 3.256 1.00 68.31 92 LYS A O 1
ATOM 760 N N . THR A 1 93 ? 6.767 -7.794 1.046 1.00 68.69 93 THR A N 1
ATOM 761 C CA . THR A 1 93 ? 5.387 -7.282 1.069 1.00 68.69 93 THR A CA 1
ATOM 762 C C . THR A 1 93 ? 4.446 -8.310 1.693 1.00 68.69 93 THR A C 1
ATOM 764 O O . THR A 1 93 ? 3.625 -7.954 2.534 1.00 68.69 93 THR A O 1
ATOM 767 N N . ILE A 1 94 ? 4.642 -9.596 1.384 1.00 69.19 94 ILE A N 1
ATOM 768 C CA . ILE A 1 94 ? 3.891 -10.710 1.986 1.00 69.19 94 ILE A CA 1
ATOM 769 C C . ILE A 1 94 ? 4.111 -10.763 3.504 1.00 69.19 94 ILE A C 1
ATOM 771 O O . ILE A 1 94 ? 3.158 -10.874 4.268 1.00 69.19 94 ILE A O 1
ATOM 775 N N . LYS A 1 95 ? 5.353 -10.599 3.976 1.00 71.00 95 LYS A N 1
ATOM 776 C CA . LYS A 1 95 ? 5.645 -10.571 5.421 1.00 71.00 95 LYS A CA 1
ATOM 777 C C . LYS A 1 95 ? 4.939 -9.433 6.164 1.00 71.00 95 LYS A C 1
ATOM 779 O O . LYS A 1 95 ? 4.529 -9.627 7.304 1.00 71.00 95 LYS A O 1
ATOM 784 N N . GLU A 1 96 ? 4.816 -8.256 5.552 1.00 71.25 96 GLU A N 1
ATOM 785 C CA . GLU A 1 96 ? 4.095 -7.126 6.158 1.00 71.25 96 GLU A CA 1
ATOM 786 C C . GLU A 1 96 ? 2.576 -7.350 6.134 1.00 71.25 96 GLU A C 1
ATOM 788 O O . GLU A 1 96 ? 1.906 -7.008 7.105 1.00 71.25 96 GLU A O 1
ATOM 793 N N . LEU A 1 97 ? 2.044 -7.998 5.088 1.00 73.12 97 LEU A N 1
ATOM 794 C CA . LEU A 1 97 ? 0.645 -8.443 5.046 1.00 73.12 97 LEU A CA 1
ATOM 795 C C . LEU A 1 97 ? 0.339 -9.395 6.208 1.00 73.12 97 LEU A C 1
ATOM 797 O O . LEU A 1 97 ? -0.618 -9.170 6.938 1.00 73.12 97 LEU A O 1
ATOM 801 N N . CYS A 1 98 ? 1.201 -10.385 6.457 1.00 66.38 98 CYS A N 1
ATOM 802 C CA . CYS A 1 98 ? 1.033 -11.328 7.569 1.00 66.38 98 CYS A CA 1
ATOM 803 C C . CYS A 1 98 ? 1.094 -10.673 8.960 1.00 66.38 98 CYS A C 1
ATOM 805 O O . CYS A 1 98 ? 0.606 -11.246 9.931 1.00 66.38 98 CYS A O 1
ATOM 807 N N . ARG A 1 99 ? 1.723 -9.498 9.089 1.00 75.75 99 ARG A N 1
ATOM 808 C CA . ARG A 1 99 ? 1.794 -8.750 10.357 1.00 75.75 99 ARG A CA 1
ATOM 809 C C . ARG A 1 99 ? 0.581 -7.862 10.590 1.00 75.75 99 ARG A C 1
ATOM 811 O O . ARG A 1 99 ? 0.316 -7.499 11.735 1.00 75.75 99 ARG A O 1
ATOM 818 N N . ASN A 1 100 ? -0.124 -7.481 9.532 1.00 70.69 100 ASN A N 1
ATOM 819 C CA . ASN A 1 100 ? -1.294 -6.636 9.649 1.00 70.69 100 ASN A CA 1
ATOM 820 C C . ASN A 1 100 ? -2.532 -7.503 9.926 1.00 70.69 100 ASN A C 1
ATOM 822 O O . ASN A 1 100 ? -3.111 -8.105 9.029 1.00 70.69 100 ASN A O 1
ATOM 826 N N . THR A 1 101 ? -2.946 -7.548 11.192 1.00 74.31 101 THR A N 1
ATOM 827 C CA . THR A 1 101 ? -4.089 -8.351 11.653 1.00 74.31 101 THR A CA 1
ATOM 828 C C . THR A 1 101 ? -5.447 -7.686 11.427 1.00 74.31 101 THR A C 1
ATOM 830 O O . THR A 1 101 ? -6.472 -8.285 11.744 1.00 74.31 101 THR A O 1
ATOM 833 N N . THR A 1 102 ? -5.487 -6.448 10.920 1.00 82.50 102 THR A N 1
ATOM 834 C CA . THR A 1 102 ? -6.745 -5.704 10.744 1.00 82.50 102 THR A CA 1
ATOM 835 C C . THR A 1 102 ? -7.390 -5.945 9.385 1.00 82.50 102 THR A C 1
ATOM 837 O O . THR A 1 102 ? -8.568 -5.632 9.209 1.00 82.50 102 THR A O 1
ATOM 840 N N . ILE A 1 103 ? -6.637 -6.508 8.437 1.00 81.38 103 ILE A N 1
ATOM 841 C CA . ILE A 1 103 ? -7.130 -6.854 7.105 1.00 81.38 103 ILE A CA 1
ATOM 842 C C . ILE A 1 103 ? -8.055 -8.060 7.215 1.00 81.38 103 ILE A C 1
ATOM 844 O O . ILE A 1 103 ? -7.668 -9.127 7.6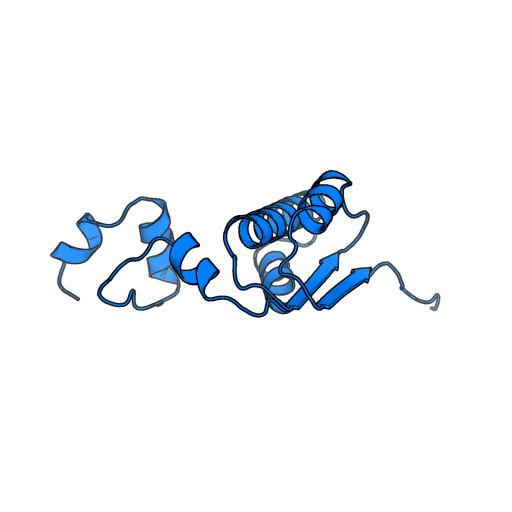80 1.00 81.38 103 ILE A O 1
ATOM 848 N N . VAL A 1 104 ? -9.284 -7.870 6.753 1.00 83.31 104 VAL A N 1
ATOM 849 C CA . VAL A 1 104 ? -10.327 -8.897 6.685 1.00 83.31 104 VAL A CA 1
ATOM 850 C C . VAL A 1 104 ? -10.430 -9.456 5.268 1.00 83.31 104 VAL A C 1
ATOM 852 O O . VAL A 1 104 ? -10.725 -10.632 5.092 1.00 83.31 104 VAL A O 1
ATOM 855 N N . SER A 1 105 ? -10.166 -8.622 4.259 1.00 82.12 105 SER A N 1
ATOM 856 C CA . SER A 1 105 ? -10.237 -8.998 2.852 1.00 82.12 105 SER A CA 1
ATOM 857 C C . SER A 1 105 ? -8.992 -8.534 2.105 1.00 82.12 105 SER A C 1
ATOM 859 O O . SER A 1 105 ? -8.688 -7.339 2.059 1.00 82.12 105 SER A O 1
ATOM 861 N N . LEU A 1 106 ? -8.306 -9.487 1.479 1.00 82.94 106 LEU A N 1
ATOM 862 C CA . LEU A 1 106 ? -7.147 -9.265 0.624 1.00 82.94 106 LEU A CA 1
ATOM 863 C C . LEU A 1 106 ? -7.440 -9.862 -0.752 1.00 82.94 106 LEU A C 1
ATOM 865 O O . LEU A 1 106 ? -7.649 -11.067 -0.859 1.00 82.94 106 LEU A O 1
ATOM 869 N N . SER A 1 107 ? -7.441 -9.021 -1.784 1.00 82.94 107 SER A N 1
ATOM 870 C CA . SER A 1 107 ? -7.510 -9.466 -3.178 1.00 82.94 107 SER A CA 1
ATOM 871 C C . SER A 1 107 ? -6.195 -9.136 -3.859 1.00 82.94 107 SER A C 1
ATOM 873 O O . SER A 1 107 ? -5.709 -8.008 -3.757 1.00 82.94 107 SER A O 1
ATOM 875 N N . ILE A 1 108 ? -5.602 -10.132 -4.506 1.00 78.06 108 ILE A N 1
ATOM 876 C CA . ILE A 1 108 ? -4.334 -10.010 -5.212 1.00 78.06 108 ILE A CA 1
ATOM 877 C C . ILE A 1 108 ? -4.558 -10.498 -6.637 1.00 78.06 108 ILE A C 1
ATOM 879 O O . ILE A 1 108 ? -4.729 -11.696 -6.854 1.00 78.06 108 ILE A O 1
ATOM 883 N N . ASP A 1 109 ? -4.503 -9.569 -7.585 1.00 78.69 109 ASP A N 1
ATOM 884 C CA . ASP A 1 109 ? -4.670 -9.866 -9.002 1.00 78.69 109 ASP A CA 1
ATOM 885 C C . ASP A 1 109 ? -3.303 -9.856 -9.688 1.00 78.69 109 ASP A C 1
ATOM 887 O O . ASP A 1 109 ? -2.566 -8.866 -9.622 1.00 78.69 109 ASP A O 1
ATOM 891 N N . ASN A 1 110 ? -2.970 -10.961 -10.351 1.00 71.69 110 ASN A N 1
ATOM 892 C CA . ASN A 1 110 ? -1.808 -11.043 -11.225 1.00 71.69 110 ASN A CA 1
ATOM 893 C C . ASN A 1 110 ? -2.264 -10.849 -12.676 1.00 71.69 110 ASN A C 1
ATOM 895 O O . ASN A 1 110 ? -3.029 -11.663 -13.191 1.00 71.69 110 ASN A O 1
ATOM 899 N N . MET A 1 111 ? -1.789 -9.787 -13.327 1.00 67.44 111 MET A N 1
ATOM 900 C CA . MET A 1 111 ? -2.140 -9.467 -14.719 1.00 67.44 111 MET A CA 1
ATOM 901 C C . MET A 1 111 ? -1.432 -10.374 -15.745 1.00 67.44 111 MET A C 1
ATOM 903 O O . MET A 1 111 ? -1.691 -10.248 -16.933 1.00 67.44 111 MET A O 1
ATOM 907 N N . ASN A 1 112 ? -0.583 -11.321 -15.321 1.00 61.94 112 ASN A N 1
ATOM 908 C CA . ASN A 1 112 ? 0.186 -12.199 -16.220 1.00 61.94 112 ASN A CA 1
ATOM 909 C C . ASN A 1 112 ? -0.645 -13.220 -17.032 1.00 61.94 112 ASN A C 1
ATOM 911 O O . ASN A 1 112 ? -0.075 -14.143 -17.609 1.00 61.94 112 ASN A O 1
ATOM 915 N N . ASN A 1 113 ? -1.969 -13.090 -17.084 1.00 48.91 113 ASN A N 1
ATOM 916 C CA . ASN A 1 113 ? -2.822 -13.939 -17.906 1.00 48.91 113 ASN A CA 1
ATOM 917 C C . ASN A 1 113 ? -3.258 -13.175 -19.159 1.00 48.91 113 ASN A C 1
ATOM 919 O O . ASN A 1 113 ? -4.412 -12.759 -19.257 1.00 48.91 113 ASN A O 1
ATOM 923 N N . GLU A 1 114 ? -2.363 -13.043 -20.138 1.00 46.62 114 GLU A N 1
ATOM 924 C CA . GLU A 1 114 ? -2.835 -13.060 -21.521 1.00 46.62 114 GLU A CA 1
ATOM 925 C C . GLU A 1 114 ? -3.189 -14.514 -21.876 1.00 46.62 114 GLU A C 1
ATOM 927 O O . GLU A 1 114 ? -2.318 -15.390 -21.828 1.00 46.62 114 GLU A O 1
ATOM 932 N N . PRO A 1 115 ? -4.454 -14.832 -22.206 1.00 47.41 115 PRO A N 1
ATOM 933 C CA . PRO A 1 115 ? -4.740 -16.045 -22.945 1.00 47.41 115 PRO A CA 1
ATOM 934 C C . PRO A 1 115 ? -4.163 -15.890 -24.356 1.00 47.41 115 PRO A C 1
ATOM 936 O O . PRO A 1 115 ? -4.413 -14.899 -25.035 1.00 47.41 115 PRO A O 1
ATOM 939 N N . PHE A 1 116 ? -3.398 -16.891 -24.787 1.00 55.62 116 PHE A N 1
ATOM 940 C CA . PHE A 1 116 ? -2.948 -17.076 -26.164 1.00 55.62 116 PHE A CA 1
ATOM 941 C C . PHE A 1 116 ? -4.018 -16.677 -27.200 1.00 55.62 116 PHE A C 1
ATOM 943 O O . PHE A 1 116 ? -5.111 -17.245 -27.189 1.00 55.62 116 PHE A O 1
ATOM 950 N N . GLY A 1 117 ? -3.655 -15.814 -28.158 1.00 55.97 117 GLY A N 1
ATOM 951 C CA . GLY A 1 117 ? -4.276 -15.824 -29.486 1.00 55.97 117 GLY A CA 1
ATOM 952 C C . GLY A 1 117 ? -4.351 -14.492 -30.233 1.00 55.97 117 GLY A C 1
ATOM 953 O O . GLY A 1 117 ? -5.359 -13.801 -30.130 1.00 55.97 117 GLY A O 1
ATOM 954 N N . SER A 1 118 ? -3.366 -14.233 -31.102 1.00 44.28 118 SER A N 1
ATOM 955 C CA . SER A 1 118 ? -3.558 -14.239 -32.568 1.00 44.28 118 SER A CA 1
ATOM 956 C C . SER A 1 118 ? -2.212 -14.301 -33.282 1.00 44.28 118 SER A C 1
ATOM 958 O O . SER A 1 118 ? -1.423 -13.351 -33.086 1.00 44.28 118 SER A O 1
#

Foldseek 3Di:
DDPVVQVVDDPVRNVCVVVPPPPDPDCDDPLVVLQPDQEDEQVVLVVLPVVDDPVCLVVSVVVLLVVLLSSLVRHLNHAYYEHEHADDDDPVSVVSVVVRPNHNYYHYHHPPDDDDDD

Sequence (118 aa):
MSYQYISTLNDEEQALIPFKINPLNYIKPLFEYTSYTTSVGYYLLDGVQDLFSEEDTIFINAVRCSLVKMLLRTSRKLKNLTIRFDGVIRDKTIKELCRNTTIVSLSIDNMNNEPFGS

pLDDT: mean 72.39, std 12.23, range [44.28, 90.5]

Organism: NCBI:txid44941

Secondary structure (DSSP, 8-state):
--TTTGGG--HHHHTTGGGT----SS---HHHHHTT--EE-THHHHHHHHTS-GGGHHHHHHHHHHHHHHHHHH-TT--EEEEEESSPPPHHHHHHHHH-TT-SEEEEEE--------